Protein AF-A0AAD4J157-F1 (afdb_monomer_lite)

Foldseek 3Di:
DDDDDDDDDDDDDDDDDPPDDDDDDDDDDDDDDDDDDPPPDDDDDDDDDDDPPPPVVVVVVVVVVVVVVVVVVVVVVVVVVVVVVVVVVVVVVVVVVVVVVVVVVVVVVVVVVVVVVVVVVVVVVVVVVVVVVVVVCVVPDDDPDPPVSVVVVVVVVVVD

Radius of gyration: 48.84 Å; chains: 1; bounding box: 103×48×131 Å

Sequence (160 aa):
MVVLVAQAPITGRKPLQPRNSSSSPLDTNPKPKPKPNLDENNKENVHNYSTPAKKEKEHHFQISELLDASLAEELSAIRQKLERLRIDKDKTDEMLRGRSLLLDSQMKELVDRGVLQKQLEIEVDRLFRLKEIKLSCCKSMSPIRSLRQKEQASKIQTES

Structure (mmCIF, N/CA/C/O backbone):
data_AF-A0AAD4J157-F1
#
_entry.id   AF-A0AAD4J157-F1
#
loop_
_atom_site.group_PDB
_atom_site.id
_atom_site.type_symbol
_atom_site.label_atom_id
_atom_site.label_alt_id
_atom_site.label_comp_id
_atom_site.label_asym_id
_atom_site.label_entity_id
_atom_site.label_seq_id
_atom_site.pdbx_PDB_ins_code
_atom_site.Cartn_x
_atom_site.Cartn_y
_atom_site.Cartn_z
_atom_site.occupancy
_atom_site.B_iso_or_equiv
_atom_site.auth_seq_id
_atom_site.auth_comp_id
_atom_site.auth_asym_id
_atom_site.auth_atom_id
_atom_site.pdbx_PDB_model_num
ATOM 1 N N . MET A 1 1 ? 11.317 33.778 38.677 1.00 39.81 1 MET A N 1
ATOM 2 C CA . MET A 1 1 ? 11.584 33.376 37.279 1.00 39.81 1 MET A CA 1
ATOM 3 C C . MET A 1 1 ? 12.263 32.021 37.316 1.00 39.81 1 MET A C 1
ATOM 5 O O . MET A 1 1 ? 13.378 31.941 37.807 1.00 39.81 1 MET A O 1
ATOM 9 N N . VAL A 1 2 ? 11.575 30.961 36.898 1.00 37.97 2 VAL A N 1
ATOM 10 C CA . VAL A 1 2 ? 12.155 29.614 36.794 1.00 37.97 2 VAL A CA 1
ATOM 11 C C . VAL A 1 2 ? 12.279 29.320 35.306 1.00 37.97 2 VAL A C 1
ATOM 13 O O . VAL A 1 2 ? 11.271 29.245 34.609 1.00 37.97 2 VAL A O 1
ATOM 16 N N . VAL A 1 3 ? 13.510 29.247 34.806 1.00 43.94 3 VAL A N 1
ATOM 17 C CA . VAL A 1 3 ? 13.798 28.892 33.413 1.00 43.94 3 VAL A CA 1
ATOM 18 C C . VAL A 1 3 ? 13.872 27.370 33.340 1.00 43.94 3 VAL A C 1
ATOM 20 O O . VAL A 1 3 ? 14.803 26.764 33.864 1.00 43.94 3 VAL A O 1
ATOM 23 N N . LEU A 1 4 ? 12.871 26.751 32.714 1.00 47.44 4 LEU A N 1
ATOM 24 C CA . LEU A 1 4 ? 12.903 25.343 32.326 1.00 47.44 4 LEU A CA 1
ATOM 25 C C . LEU A 1 4 ? 13.816 25.204 31.104 1.00 47.44 4 LEU A C 1
ATOM 27 O O . LEU A 1 4 ? 13.455 25.585 29.993 1.00 47.44 4 LEU A O 1
ATOM 31 N N . VAL A 1 5 ? 15.021 24.681 31.326 1.00 45.94 5 VAL A N 1
ATOM 32 C CA . VAL A 1 5 ? 15.929 24.267 30.254 1.00 45.94 5 VAL A CA 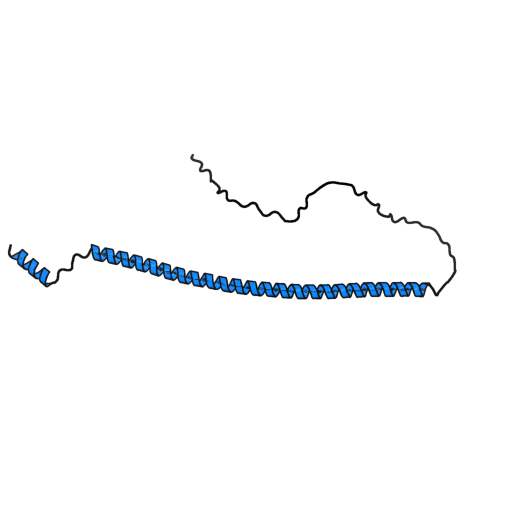1
ATOM 33 C C . VAL A 1 5 ? 15.358 22.995 29.631 1.00 45.94 5 VAL A C 1
ATOM 35 O O . VAL A 1 5 ? 15.267 21.957 30.284 1.00 45.94 5 VAL A O 1
ATOM 38 N N . ALA A 1 6 ? 14.947 23.088 28.368 1.00 47.38 6 ALA A N 1
ATOM 39 C CA . ALA A 1 6 ? 14.504 21.948 27.580 1.00 47.38 6 ALA A CA 1
ATOM 40 C C . ALA A 1 6 ? 15.678 20.979 27.367 1.00 47.38 6 ALA A C 1
ATOM 42 O O . ALA A 1 6 ? 16.676 21.309 26.727 1.00 47.38 6 ALA A O 1
ATOM 43 N N . GLN A 1 7 ? 15.557 19.778 27.922 1.00 49.38 7 GLN A N 1
ATOM 44 C CA . GLN A 1 7 ? 16.518 18.697 27.751 1.00 49.38 7 GLN A CA 1
ATOM 45 C C . GLN A 1 7 ? 16.191 17.965 26.440 1.00 49.38 7 GLN A C 1
ATOM 47 O O . GLN A 1 7 ? 15.154 17.314 26.327 1.00 49.38 7 GLN A O 1
ATOM 52 N N . ALA A 1 8 ? 17.045 18.106 25.425 1.00 54.38 8 ALA A N 1
ATOM 53 C CA . ALA A 1 8 ? 16.909 17.377 24.166 1.00 54.38 8 ALA A CA 1
ATOM 54 C C . ALA A 1 8 ? 17.360 15.911 24.349 1.00 54.38 8 ALA A C 1
ATOM 56 O O . ALA A 1 8 ? 18.457 15.682 24.867 1.00 54.38 8 ALA A O 1
ATOM 57 N N . PRO A 1 9 ? 16.574 14.905 23.923 1.00 49.78 9 PRO A N 1
ATOM 58 C CA . PRO A 1 9 ? 17.007 13.516 23.975 1.00 49.78 9 PRO A CA 1
ATOM 59 C C . PRO A 1 9 ? 18.077 13.238 22.910 1.00 49.78 9 PRO A C 1
ATOM 61 O O . PRO A 1 9 ? 17.834 13.295 21.705 1.00 49.78 9 PRO A O 1
ATOM 64 N N . ILE A 1 10 ? 19.278 12.905 23.383 1.00 62.69 10 ILE A N 1
ATOM 65 C CA . ILE A 1 10 ? 20.401 12.410 22.586 1.00 62.69 10 ILE A CA 1
ATOM 66 C C . ILE A 1 10 ? 20.142 10.934 22.262 1.00 62.69 10 ILE A C 1
ATOM 68 O O . ILE A 1 10 ? 20.426 10.051 23.064 1.00 62.69 10 ILE A O 1
ATOM 72 N N . THR A 1 11 ? 19.632 10.655 21.066 1.00 62.78 11 THR A N 1
ATOM 73 C CA . THR A 1 11 ? 19.802 9.365 20.376 1.00 62.78 11 THR A CA 1
ATOM 74 C C . THR A 1 11 ? 20.039 9.733 18.906 1.00 62.78 11 THR A C 1
ATOM 76 O O . THR A 1 11 ? 19.285 10.499 18.327 1.00 62.78 11 THR A O 1
ATOM 79 N N . GLY A 1 12 ? 21.124 9.393 18.224 1.00 59.91 12 GLY A N 1
ATOM 80 C CA . GLY A 1 12 ? 22.030 8.264 18.374 1.00 59.91 12 GLY A CA 1
ATOM 81 C C . GLY A 1 12 ? 22.367 7.646 17.009 1.00 59.91 12 GLY A C 1
ATOM 82 O O . GLY A 1 12 ? 22.711 6.472 16.950 1.00 59.91 12 GLY A O 1
ATOM 83 N N . ARG A 1 13 ? 22.250 8.391 15.896 1.00 69.69 13 ARG A N 1
ATOM 84 C CA . ARG A 1 13 ? 22.752 7.961 14.582 1.00 69.69 13 ARG A CA 1
ATOM 85 C C . ARG A 1 13 ? 23.484 9.105 13.894 1.00 69.69 13 ARG A C 1
ATOM 87 O O . ARG A 1 13 ? 22.911 10.164 13.658 1.00 69.69 13 ARG A O 1
ATOM 94 N N . LYS A 1 14 ? 24.760 8.875 13.574 1.00 74.88 14 LYS A N 1
ATOM 95 C CA . LYS A 1 14 ? 25.526 9.749 12.680 1.00 74.88 14 LYS A CA 1
ATOM 96 C C . LYS A 1 14 ? 24.917 9.654 11.271 1.00 74.88 14 LYS A C 1
ATOM 98 O O . LYS A 1 14 ? 24.604 8.539 10.848 1.00 74.88 14 LYS A O 1
ATOM 103 N N . PRO A 1 15 ? 24.747 10.772 10.546 1.00 72.88 15 PRO A N 1
ATOM 104 C CA . PRO A 1 15 ? 24.270 10.739 9.169 1.00 72.88 15 PRO A CA 1
ATOM 105 C C . PRO A 1 15 ? 25.242 9.950 8.282 1.00 72.88 15 PRO A C 1
ATOM 107 O O . PRO A 1 15 ? 26.464 10.087 8.401 1.00 72.88 15 PRO A O 1
ATOM 110 N N . LEU A 1 16 ? 24.680 9.108 7.409 1.00 71.62 16 LEU A N 1
ATOM 111 C CA . LEU A 1 16 ? 25.421 8.312 6.431 1.00 71.62 16 LEU A CA 1
ATOM 112 C C . LEU A 1 16 ? 26.221 9.241 5.516 1.00 71.62 16 LEU A C 1
ATOM 114 O O . LEU A 1 16 ? 25.659 10.105 4.848 1.00 71.62 16 LEU A O 1
ATOM 118 N N . GLN A 1 17 ? 27.539 9.059 5.506 1.00 77.69 17 GLN A N 1
ATOM 119 C CA . GLN A 1 17 ? 28.426 9.794 4.612 1.00 77.69 17 GLN A CA 1
ATOM 120 C C . GLN A 1 17 ? 28.319 9.221 3.188 1.00 77.69 17 GLN A C 1
ATOM 122 O O . GLN A 1 17 ? 28.203 7.999 3.036 1.00 77.69 17 GLN A O 1
ATOM 127 N N . PRO A 1 18 ? 28.373 10.064 2.142 1.00 70.12 18 PRO A N 1
ATOM 128 C CA . PRO A 1 18 ? 28.398 9.598 0.763 1.00 70.12 18 PRO A CA 1
ATOM 129 C C . PRO A 1 18 ? 29.645 8.739 0.526 1.00 70.12 18 PRO A C 1
ATOM 131 O O . PRO A 1 18 ? 30.780 9.150 0.756 1.00 70.12 18 PRO A O 1
ATOM 134 N N . ARG A 1 19 ? 29.411 7.504 0.083 1.00 54.06 19 ARG A N 1
ATOM 135 C CA . ARG A 1 19 ? 30.418 6.463 -0.131 1.00 54.06 19 ARG A CA 1
ATOM 136 C C . ARG A 1 19 ? 31.158 6.710 -1.443 1.00 54.06 19 ARG A C 1
ATOM 138 O O . ARG A 1 19 ? 30.937 5.952 -2.366 1.00 54.06 19 ARG A O 1
ATOM 145 N N . ASN A 1 20 ? 31.960 7.772 -1.522 1.00 60.66 20 ASN A N 1
ATOM 146 C CA . ASN A 1 20 ? 32.972 8.017 -2.560 1.00 60.66 20 ASN A CA 1
ATOM 147 C C . ASN A 1 20 ? 33.983 9.057 -2.047 1.00 60.66 20 ASN A C 1
ATOM 149 O O . ASN A 1 20 ? 34.050 10.186 -2.523 1.00 60.66 20 ASN A O 1
ATOM 153 N N . SER A 1 21 ? 34.764 8.680 -1.043 1.00 52.25 21 SER A N 1
ATOM 154 C CA . SER A 1 21 ? 35.958 9.418 -0.637 1.00 52.25 21 SER A CA 1
ATOM 155 C C . SER A 1 21 ? 37.094 8.421 -0.464 1.00 52.25 21 SER A C 1
ATOM 157 O O . SER A 1 21 ? 37.349 7.897 0.615 1.00 52.25 21 SER A O 1
ATOM 159 N N . SER A 1 22 ? 37.765 8.119 -1.572 1.00 48.22 22 SER A N 1
ATOM 160 C CA . SER A 1 22 ? 39.101 7.540 -1.532 1.00 48.22 22 SER A CA 1
ATOM 161 C C . SER A 1 22 ? 40.083 8.626 -1.080 1.00 48.22 22 SER A C 1
ATOM 163 O O . SER A 1 22 ? 40.375 9.549 -1.838 1.00 48.22 22 SER A O 1
ATOM 165 N N . SER A 1 23 ? 40.588 8.529 0.148 1.00 46.19 23 SER A N 1
ATOM 166 C CA . SER A 1 23 ? 41.857 9.134 0.569 1.00 46.19 23 SER A CA 1
ATOM 167 C C . SER A 1 23 ? 42.861 7.985 0.707 1.00 46.19 23 SER A C 1
ATOM 169 O O . SER A 1 23 ? 42.592 6.998 1.384 1.00 46.19 23 SER A O 1
ATOM 171 N N . SER A 1 24 ? 43.986 7.949 -0.004 1.00 43.75 24 SER A N 1
ATOM 172 C CA . SER A 1 24 ? 45.213 8.760 0.149 1.00 43.75 24 SER A CA 1
ATOM 173 C C . SER A 1 24 ? 46.348 8.020 -0.620 1.00 43.75 24 SER A C 1
ATOM 175 O O . SER A 1 24 ? 46.059 6.922 -1.105 1.00 43.75 24 SER A O 1
ATOM 177 N N . PRO A 1 25 ? 47.631 8.456 -0.684 1.00 45.16 25 PRO A N 1
ATOM 178 C CA . PRO A 1 25 ? 48.283 9.746 -0.401 1.00 45.16 25 PRO A CA 1
ATOM 179 C C . PRO A 1 25 ? 49.129 10.273 -1.604 1.00 45.16 25 PRO A C 1
ATOM 181 O O . PRO A 1 25 ? 49.075 9.721 -2.697 1.00 45.16 25 PRO A O 1
ATOM 184 N N . LEU A 1 26 ? 49.866 11.374 -1.371 1.00 40.59 26 LEU A N 1
ATOM 185 C CA . LEU A 1 26 ? 50.955 11.993 -2.158 1.00 40.59 26 LEU A CA 1
ATOM 186 C C . LEU A 1 26 ? 51.574 11.128 -3.281 1.00 40.59 26 LEU A C 1
ATOM 188 O O . LEU A 1 26 ? 52.021 10.021 -3.010 1.00 40.59 26 LEU A O 1
ATOM 192 N N . ASP A 1 27 ? 51.733 11.652 -4.504 1.00 36.28 27 ASP A N 1
ATOM 193 C CA . ASP A 1 27 ? 52.902 12.455 -4.909 1.00 36.28 27 ASP A CA 1
ATOM 194 C C . ASP A 1 27 ? 52.899 12.786 -6.423 1.00 36.28 27 ASP A C 1
ATOM 196 O O . ASP A 1 27 ? 52.363 12.051 -7.249 1.00 36.28 27 ASP A O 1
ATOM 200 N N . THR A 1 28 ? 53.590 13.871 -6.782 1.00 37.91 28 THR A N 1
ATOM 201 C CA . THR A 1 28 ? 54.066 14.248 -8.136 1.00 37.91 28 THR A CA 1
ATOM 202 C C . THR A 1 28 ? 53.070 14.764 -9.208 1.00 37.91 28 THR A C 1
ATOM 204 O O . THR A 1 28 ? 52.503 14.041 -10.015 1.00 37.91 28 THR A O 1
ATOM 207 N N . ASN A 1 29 ? 52.951 16.098 -9.260 1.00 47.81 29 ASN A N 1
ATOM 208 C CA . ASN A 1 29 ? 53.124 16.968 -10.442 1.00 47.81 29 ASN A CA 1
ATOM 209 C C . ASN A 1 29 ? 52.572 16.519 -11.825 1.00 47.81 29 ASN A C 1
ATOM 211 O O . ASN A 1 29 ? 53.133 15.618 -12.448 1.00 47.81 29 ASN A O 1
ATOM 215 N N . PRO A 1 30 ? 51.658 17.306 -12.434 1.00 41.66 30 PRO A N 1
ATOM 216 C CA . PRO A 1 30 ? 51.593 17.398 -13.887 1.00 41.66 30 PRO A CA 1
ATOM 217 C C . PRO A 1 30 ? 51.676 18.853 -14.381 1.00 41.66 30 PRO A C 1
ATOM 219 O O . PRO A 1 30 ? 50.704 19.603 -14.423 1.00 41.66 30 PRO A O 1
ATOM 222 N N . LYS A 1 31 ? 52.889 19.212 -14.803 1.00 46.97 31 LYS A N 1
ATOM 223 C CA . LYS A 1 31 ? 53.253 20.080 -15.938 1.00 46.97 31 LYS A CA 1
ATOM 224 C C . LYS A 1 31 ? 52.070 20.468 -16.860 1.00 46.97 31 LYS A C 1
ATOM 226 O O . LYS A 1 31 ? 51.462 19.573 -17.450 1.00 46.97 31 LYS A O 1
ATOM 231 N N . PRO A 1 32 ? 51.784 21.764 -17.096 1.00 44.72 32 PRO A N 1
ATOM 232 C CA . PRO A 1 32 ? 50.823 22.148 -18.123 1.00 44.72 32 PRO A CA 1
ATOM 233 C C . PRO A 1 32 ? 51.433 21.895 -19.510 1.00 44.72 32 PRO A C 1
ATOM 235 O O . PRO A 1 32 ? 52.472 22.456 -19.860 1.00 44.72 32 PRO A O 1
ATOM 238 N N . LYS A 1 33 ? 50.803 21.018 -20.303 1.00 45.22 33 LYS A N 1
ATOM 239 C CA . LYS A 1 33 ? 51.101 20.888 -21.737 1.00 45.22 33 LYS A CA 1
ATOM 240 C C . LYS A 1 33 ? 50.623 22.160 -22.462 1.00 45.22 33 LYS A C 1
ATOM 242 O O . LYS A 1 33 ? 49.516 22.621 -22.180 1.00 45.22 33 LYS A O 1
ATOM 247 N N . PRO A 1 34 ? 51.425 22.728 -23.376 1.00 45.16 34 PRO A N 1
ATOM 248 C CA . PRO A 1 34 ? 51.064 23.938 -24.098 1.00 45.16 34 PRO A CA 1
ATOM 249 C C . PRO A 1 34 ? 49.984 23.650 -25.148 1.00 45.16 34 PRO A C 1
ATOM 251 O O . PRO A 1 34 ? 49.982 22.603 -25.795 1.00 45.16 34 PRO A O 1
ATOM 254 N N . LYS A 1 35 ? 49.074 24.613 -25.317 1.00 47.34 35 LYS A N 1
ATOM 255 C CA . LYS A 1 35 ? 48.187 24.722 -26.480 1.00 47.34 35 LYS A CA 1
ATOM 256 C C . LYS A 1 35 ? 49.063 24.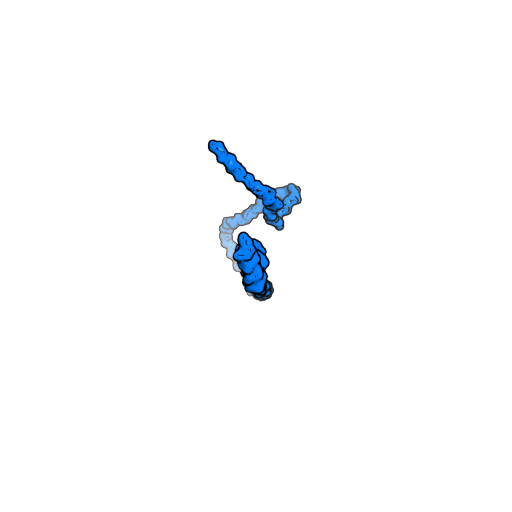891 -27.733 1.00 47.34 35 LYS A C 1
ATOM 258 O O . LYS A 1 35 ? 49.990 25.699 -27.669 1.00 47.34 35 LYS A O 1
ATOM 263 N N . PRO A 1 36 ? 48.804 24.206 -28.859 1.00 40.78 36 PRO A N 1
ATOM 264 C CA . PRO A 1 36 ? 49.388 24.632 -30.117 1.00 40.78 36 PRO A CA 1
ATOM 265 C C . PRO A 1 36 ? 48.693 25.928 -30.543 1.00 40.78 36 PRO A C 1
ATOM 267 O O . PRO A 1 36 ? 47.476 25.961 -30.729 1.00 40.78 36 PRO A O 1
ATOM 270 N N . ASN A 1 37 ? 49.480 27.001 -30.614 1.00 36.03 37 ASN A N 1
ATOM 271 C CA . ASN A 1 37 ? 49.105 28.239 -31.278 1.00 36.03 37 ASN A CA 1
ATOM 272 C C . ASN A 1 37 ? 48.792 27.933 -32.749 1.00 36.03 37 ASN A C 1
ATOM 274 O O . ASN A 1 37 ? 49.523 27.192 -33.407 1.00 36.03 37 ASN A O 1
ATOM 278 N N . LEU A 1 38 ? 47.696 28.507 -33.245 1.00 44.34 38 LEU A N 1
ATOM 279 C CA . LEU A 1 38 ? 47.497 28.742 -34.669 1.00 44.34 38 LEU A CA 1
ATOM 280 C C . LEU A 1 38 ? 48.538 29.781 -35.095 1.00 44.34 38 LEU A C 1
ATOM 282 O O . LEU A 1 38 ? 48.312 30.978 -34.944 1.00 44.34 38 LEU A O 1
ATOM 286 N N . ASP A 1 39 ? 49.685 29.316 -35.579 1.00 38.41 39 ASP A N 1
ATOM 287 C CA . ASP A 1 39 ? 50.620 30.177 -36.290 1.00 38.41 39 ASP A CA 1
ATOM 288 C C . ASP A 1 39 ? 50.124 30.323 -37.732 1.00 38.41 39 ASP A C 1
ATOM 290 O O . ASP A 1 39 ? 50.300 29.448 -38.584 1.00 38.41 39 ASP A O 1
ATOM 294 N N . GLU A 1 40 ? 49.463 31.453 -37.983 1.00 46.38 40 GLU A N 1
ATOM 295 C CA . GLU A 1 40 ? 49.284 32.023 -39.313 1.00 46.38 40 GLU A CA 1
ATOM 296 C C . GLU A 1 40 ? 50.667 32.244 -39.933 1.00 46.38 40 GLU A C 1
ATOM 298 O O . GLU A 1 40 ? 51.378 33.188 -39.592 1.00 46.38 40 GLU A O 1
ATOM 303 N N . ASN A 1 41 ? 51.067 31.368 -40.854 1.00 39.91 41 ASN A N 1
ATOM 304 C CA . ASN A 1 41 ? 52.250 31.596 -41.670 1.00 39.91 41 ASN A CA 1
ATOM 305 C C . ASN A 1 41 ? 51.825 31.774 -43.125 1.00 39.91 41 ASN A C 1
ATOM 307 O O . ASN A 1 41 ? 51.683 30.817 -43.887 1.00 39.91 41 ASN A O 1
ATOM 311 N N . ASN A 1 42 ? 51.621 33.040 -43.487 1.00 50.19 42 ASN A N 1
ATOM 312 C CA . ASN A 1 42 ? 51.594 33.503 -44.864 1.00 50.19 42 ASN A CA 1
ATOM 313 C C . ASN A 1 42 ? 52.936 33.166 -45.521 1.00 50.19 42 ASN A C 1
ATOM 315 O O . ASN A 1 42 ? 53.947 33.811 -45.245 1.00 50.19 42 ASN A O 1
ATOM 319 N N . LYS A 1 43 ? 52.947 32.171 -46.410 1.00 47.97 43 LYS A N 1
ATOM 320 C CA . LYS A 1 43 ? 54.006 32.022 -47.408 1.00 47.97 43 LYS A CA 1
ATOM 321 C C . LYS A 1 43 ? 53.394 31.886 -48.790 1.00 47.97 43 LYS A C 1
ATOM 323 O O . LYS A 1 43 ? 52.736 30.904 -49.120 1.00 47.97 43 LYS A O 1
ATOM 328 N N . GLU A 1 44 ? 53.620 32.955 -49.538 1.00 44.16 44 GLU A N 1
ATOM 329 C CA . GLU A 1 44 ? 53.421 33.129 -50.964 1.00 44.16 44 GLU A CA 1
ATOM 330 C C . GLU A 1 44 ? 53.751 31.874 -51.783 1.00 44.16 44 GLU A C 1
ATOM 332 O O . GLU A 1 44 ? 54.837 31.305 -51.703 1.00 44.16 44 GLU A O 1
ATOM 337 N N . ASN A 1 45 ? 52.776 31.491 -52.605 1.00 49.91 45 ASN A N 1
ATOM 338 C CA . ASN A 1 45 ? 52.926 31.193 -54.026 1.00 49.91 45 ASN A CA 1
ATOM 339 C C . ASN A 1 45 ? 54.247 30.529 -54.474 1.00 49.91 45 ASN A C 1
ATOM 341 O O . ASN A 1 45 ? 55.154 31.196 -54.968 1.00 49.91 45 ASN A O 1
ATOM 345 N N . VAL A 1 46 ? 54.291 29.193 -54.452 1.00 42.59 46 VAL A N 1
ATOM 346 C CA . VAL A 1 46 ? 55.086 28.433 -55.429 1.00 42.59 46 VAL A CA 1
ATOM 347 C C . VAL A 1 46 ? 54.136 27.559 -56.228 1.00 42.59 46 VAL A C 1
ATOM 349 O O . VAL A 1 46 ? 53.761 26.449 -55.854 1.00 42.59 46 VAL A O 1
ATOM 352 N N . HIS A 1 47 ? 53.716 28.129 -57.344 1.00 46.88 47 HIS A N 1
ATOM 353 C CA . HIS A 1 47 ? 52.961 27.474 -58.384 1.00 46.88 47 HIS A CA 1
ATOM 354 C C . HIS A 1 47 ? 53.831 26.434 -59.099 1.00 46.88 47 HIS A C 1
ATOM 356 O O . HIS A 1 47 ? 54.538 26.751 -60.050 1.00 46.88 47 HIS A O 1
ATOM 362 N N . ASN A 1 48 ? 53.764 25.183 -58.647 1.00 36.09 48 ASN A N 1
ATOM 363 C CA . ASN A 1 48 ? 54.297 24.047 -59.389 1.00 36.09 48 ASN A CA 1
ATOM 364 C C . ASN A 1 48 ? 53.131 23.254 -59.980 1.00 36.09 48 ASN A C 1
ATOM 366 O O . ASN A 1 48 ? 52.505 22.434 -59.311 1.00 36.09 48 ASN A O 1
ATOM 370 N N . TYR A 1 49 ? 52.848 23.500 -61.259 1.00 46.62 49 TYR A N 1
ATOM 371 C CA . TYR A 1 49 ? 52.065 22.583 -62.076 1.00 46.62 49 TYR A CA 1
ATOM 372 C C . TYR A 1 49 ? 52.804 21.246 -62.182 1.00 46.62 49 TYR A C 1
ATOM 374 O O . TYR A 1 49 ? 53.792 21.130 -62.903 1.00 46.62 49 TYR A O 1
ATOM 382 N N . SER A 1 50 ? 52.315 20.224 -61.485 1.00 43.03 50 SER A N 1
ATOM 383 C CA . SER A 1 50 ? 52.595 18.833 -61.832 1.00 43.03 50 SER A CA 1
ATOM 384 C C . SER A 1 50 ? 51.451 17.949 -61.347 1.00 43.03 50 SER A C 1
ATOM 386 O O . SER A 1 50 ? 51.298 17.678 -60.161 1.00 43.03 50 SER A O 1
ATOM 388 N N . THR A 1 51 ? 50.599 17.537 -62.281 1.00 45.78 51 THR A N 1
ATOM 389 C CA . THR A 1 51 ? 49.536 16.546 -62.083 1.00 45.78 51 THR A CA 1
ATOM 390 C C . THR A 1 51 ? 50.093 15.172 -61.701 1.00 45.78 51 THR A C 1
ATOM 392 O O . THR A 1 51 ? 50.927 14.637 -62.434 1.00 45.78 51 THR A O 1
ATOM 395 N N . PRO A 1 52 ? 49.471 14.495 -60.716 1.00 44.84 52 PRO A N 1
ATOM 396 C CA . PRO A 1 52 ? 49.201 13.070 -60.836 1.00 44.84 52 PRO A CA 1
ATOM 397 C C . PRO A 1 52 ? 47.716 12.808 -60.538 1.00 44.84 52 PRO A C 1
ATOM 399 O O . PRO A 1 52 ? 47.342 12.410 -59.439 1.00 44.84 52 PRO A O 1
ATOM 402 N N . ALA A 1 53 ? 46.852 12.977 -61.542 1.00 51.19 53 ALA A N 1
ATOM 403 C CA . ALA A 1 53 ? 45.387 12.869 -61.439 1.00 51.19 53 ALA A CA 1
ATOM 404 C C . ALA A 1 53 ? 44.827 11.464 -61.077 1.00 51.19 53 ALA A C 1
ATOM 406 O O . ALA A 1 53 ? 43.639 11.198 -61.270 1.00 51.19 53 ALA A O 1
ATOM 407 N N . LYS A 1 54 ? 45.659 10.541 -60.576 1.00 52.47 54 LYS A N 1
ATOM 408 C CA . LYS A 1 54 ? 45.264 9.174 -60.190 1.00 52.47 54 LYS A CA 1
ATOM 409 C C . LYS A 1 54 ? 45.393 8.874 -58.691 1.00 52.47 54 LYS A C 1
ATOM 411 O O . LYS A 1 54 ? 44.586 8.104 -58.193 1.00 52.47 54 LYS A O 1
ATOM 416 N N . LYS A 1 55 ? 46.315 9.509 -57.952 1.00 52.78 55 LYS A N 1
ATOM 417 C CA . LYS A 1 55 ? 46.517 9.222 -56.512 1.00 52.78 55 LYS A CA 1
ATOM 418 C C . LYS A 1 55 ? 45.560 9.977 -55.585 1.00 52.78 55 LYS A C 1
ATOM 420 O O . LYS A 1 55 ? 45.223 9.480 -54.518 1.00 52.78 55 LYS A O 1
ATOM 425 N N . GLU A 1 56 ? 45.078 11.146 -56.002 1.00 54.66 56 GLU A N 1
ATOM 426 C CA . GLU A 1 56 ? 44.107 11.919 -55.215 1.00 54.66 56 GLU A CA 1
ATOM 427 C C . GLU A 1 56 ? 42.739 11.234 -55.159 1.00 54.66 56 GLU A C 1
ATOM 429 O O . GLU A 1 56 ? 42.099 11.249 -54.116 1.00 54.66 56 GLU A O 1
ATOM 434 N N . LYS A 1 57 ? 42.313 10.563 -56.240 1.00 56.50 57 LYS A N 1
ATOM 435 C CA . LYS A 1 57 ? 41.021 9.857 -56.281 1.00 56.50 57 LYS A CA 1
ATOM 436 C C . LYS A 1 57 ? 40.981 8.651 -55.342 1.00 56.50 57 LYS A C 1
ATOM 438 O O . LYS A 1 57 ? 39.973 8.451 -54.678 1.00 56.50 57 LYS A O 1
ATOM 443 N N . GLU A 1 58 ? 42.068 7.886 -55.257 1.00 59.00 58 GLU A N 1
ATOM 444 C CA . GLU A 1 58 ? 42.169 6.741 -54.340 1.00 59.00 58 GLU A CA 1
ATOM 445 C C . GLU A 1 58 ? 42.172 7.191 -52.873 1.00 59.00 58 GLU A C 1
ATOM 447 O O . GLU A 1 58 ? 41.464 6.614 -52.053 1.00 59.00 58 GLU A O 1
ATOM 452 N N . HIS A 1 59 ? 42.897 8.266 -52.549 1.00 59.97 59 HIS A N 1
ATOM 453 C CA . HIS A 1 59 ? 42.940 8.814 -51.192 1.00 59.97 59 HIS A CA 1
ATOM 454 C C . HIS A 1 59 ? 41.601 9.443 -50.773 1.00 59.97 59 HIS A C 1
ATOM 456 O O . HIS A 1 59 ? 41.146 9.255 -49.648 1.00 59.97 59 HIS A O 1
ATOM 462 N N . HIS A 1 60 ? 40.925 10.148 -51.686 1.00 64.25 60 HIS A N 1
ATOM 463 C CA . HIS A 1 60 ? 39.615 10.746 -51.417 1.00 64.25 60 HIS A CA 1
ATOM 464 C C . HIS A 1 60 ? 38.515 9.686 -51.244 1.00 64.25 60 HIS A C 1
ATOM 466 O O . HIS A 1 60 ? 37.611 9.869 -50.431 1.00 64.25 60 HIS A O 1
ATOM 472 N N . PHE A 1 61 ? 38.609 8.573 -51.979 1.00 66.69 61 PHE A N 1
ATOM 473 C CA . PHE A 1 61 ? 37.706 7.431 -51.844 1.00 66.69 61 PHE A CA 1
ATOM 474 C C . PHE A 1 61 ? 37.918 6.695 -50.513 1.00 66.69 61 PHE A C 1
ATOM 476 O O . PHE A 1 61 ? 36.957 6.466 -49.787 1.00 66.69 61 PHE A O 1
ATOM 483 N N . GLN A 1 62 ? 39.174 6.441 -50.127 1.00 70.19 62 GLN A N 1
ATOM 484 C CA . GLN A 1 62 ? 39.510 5.828 -48.834 1.00 70.19 62 GLN A CA 1
ATOM 485 C C . GLN A 1 62 ? 39.068 6.686 -47.640 1.00 70.19 62 GLN A C 1
ATOM 487 O O . GLN A 1 62 ? 38.553 6.156 -46.660 1.00 70.19 62 GLN A O 1
ATOM 492 N N . ILE A 1 63 ? 39.216 8.015 -47.713 1.00 73.56 63 ILE A N 1
ATOM 493 C CA . ILE A 1 63 ? 38.711 8.919 -46.667 1.00 73.56 63 ILE A CA 1
ATOM 494 C C . ILE A 1 63 ? 37.179 8.857 -46.582 1.00 73.56 63 ILE A C 1
ATOM 496 O O . ILE A 1 63 ? 36.641 8.826 -45.478 1.00 73.56 63 ILE A O 1
ATOM 500 N N . SER A 1 64 ? 36.477 8.810 -47.719 1.00 73.38 64 SER A N 1
ATOM 501 C CA . SER A 1 64 ? 35.011 8.709 -47.739 1.00 73.38 64 SER A CA 1
ATOM 502 C C . SER A 1 64 ? 34.519 7.405 -47.108 1.00 73.38 64 SER A C 1
ATOM 504 O O . SER A 1 64 ? 33.640 7.447 -46.255 1.00 73.38 64 SER A O 1
ATOM 506 N N . GLU A 1 65 ? 35.127 6.265 -47.449 1.00 74.19 65 GLU A N 1
ATOM 507 C CA . GLU A 1 65 ? 34.771 4.966 -46.859 1.00 74.19 65 GLU A CA 1
ATOM 508 C C . GLU A 1 65 ? 35.034 4.917 -45.347 1.00 74.19 65 GLU A C 1
ATOM 510 O O . GLU A 1 65 ? 34.249 4.336 -44.599 1.00 74.19 65 GLU A O 1
ATOM 515 N N . LEU A 1 66 ? 36.108 5.556 -44.870 1.00 74.81 66 LEU A N 1
ATOM 516 C CA . LEU A 1 66 ? 36.403 5.658 -43.437 1.00 74.81 66 LEU A CA 1
ATOM 517 C C . LEU A 1 66 ? 35.382 6.530 -42.691 1.00 74.81 66 LEU A C 1
ATOM 519 O O . LEU A 1 66 ? 34.987 6.184 -41.577 1.00 74.81 66 LEU A O 1
ATOM 523 N N . LEU A 1 67 ? 34.940 7.641 -43.289 1.00 79.25 67 LEU A N 1
ATOM 524 C CA . LEU A 1 67 ? 33.881 8.482 -42.721 1.00 79.25 67 LEU A CA 1
ATOM 525 C C . LEU A 1 67 ? 32.538 7.744 -42.691 1.00 79.25 67 LEU A C 1
ATOM 527 O O . LEU A 1 67 ? 31.844 7.791 -41.675 1.00 79.25 67 LEU A O 1
ATOM 531 N N . ASP A 1 68 ? 32.203 7.023 -43.759 1.00 82.44 68 ASP A N 1
ATOM 532 C CA . ASP A 1 68 ? 30.980 6.223 -43.837 1.00 82.44 68 ASP A CA 1
ATOM 533 C C . ASP A 1 68 ? 30.999 5.065 -42.826 1.00 82.44 68 ASP A C 1
ATOM 535 O O . ASP A 1 68 ? 29.983 4.784 -42.185 1.00 82.44 68 ASP A O 1
ATOM 539 N N . ALA A 1 69 ? 32.159 4.439 -42.603 1.00 80.75 69 ALA A N 1
ATOM 540 C CA . ALA A 1 69 ? 32.343 3.433 -41.559 1.00 80.75 69 ALA A CA 1
ATOM 541 C C . ALA A 1 69 ? 32.202 4.027 -40.145 1.00 80.75 69 ALA A C 1
ATOM 543 O O . ALA A 1 69 ? 31.538 3.426 -39.297 1.00 80.75 69 ALA A O 1
ATOM 544 N N . SER A 1 70 ? 32.765 5.218 -39.894 1.00 88.88 70 SER A N 1
ATOM 545 C CA . SER A 1 70 ? 32.603 5.938 -38.618 1.00 88.88 70 SER A CA 1
ATOM 546 C C . SER A 1 70 ? 31.135 6.266 -38.350 1.00 88.88 70 SER A C 1
ATOM 548 O O . SER A 1 70 ? 30.625 6.007 -37.262 1.00 88.88 70 SER A O 1
ATOM 550 N N . LEU A 1 71 ? 30.425 6.775 -39.358 1.00 92.38 71 LEU A N 1
ATOM 551 C CA . LEU A 1 71 ? 29.010 7.113 -39.248 1.00 92.38 71 LEU A CA 1
ATOM 552 C C . LEU A 1 71 ? 28.138 5.869 -39.033 1.00 92.38 71 LEU A C 1
ATOM 554 O O . LEU A 1 71 ? 27.221 5.887 -38.210 1.00 92.38 71 LEU A O 1
ATOM 558 N N . ALA A 1 72 ? 28.415 4.777 -39.747 1.00 92.88 72 ALA A N 1
ATOM 559 C CA . ALA A 1 72 ? 27.706 3.516 -39.564 1.00 92.88 72 ALA A CA 1
ATOM 560 C C . ALA A 1 72 ? 27.873 2.974 -38.136 1.00 92.88 72 ALA A C 1
ATOM 562 O O . ALA A 1 72 ? 26.892 2.514 -37.544 1.00 92.88 72 ALA A O 1
ATOM 563 N N . GLU A 1 73 ? 29.074 3.080 -37.562 1.00 93.56 73 GLU A N 1
ATOM 564 C CA . GLU A 1 73 ? 29.340 2.692 -36.176 1.00 93.56 73 GLU A CA 1
ATOM 565 C C . GLU A 1 73 ? 28.647 3.621 -35.170 1.00 93.56 73 GLU A C 1
ATOM 567 O O . GLU A 1 73 ? 28.038 3.148 -34.212 1.00 93.56 73 GLU A O 1
ATOM 572 N N . GLU A 1 74 ? 28.625 4.934 -35.401 1.00 94.44 74 GLU A N 1
ATOM 573 C CA . GLU A 1 74 ? 27.869 5.867 -34.556 1.00 94.44 74 GLU A CA 1
ATOM 574 C C . GLU A 1 74 ? 26.363 5.557 -34.570 1.00 94.44 74 GLU A C 1
ATOM 576 O O . GLU A 1 74 ? 25.715 5.510 -33.518 1.00 94.44 74 GLU A O 1
ATOM 581 N N . LEU A 1 75 ? 25.794 5.269 -35.745 1.00 96.31 75 LEU A N 1
ATOM 582 C CA . LEU A 1 75 ? 24.396 4.855 -35.876 1.00 96.31 75 LEU A CA 1
ATOM 583 C C . LEU A 1 75 ? 24.132 3.505 -35.193 1.00 96.31 75 LEU A C 1
ATOM 585 O O . LEU A 1 75 ? 23.072 3.323 -34.580 1.00 96.31 75 LEU A O 1
ATOM 589 N N . SER A 1 76 ? 25.079 2.564 -35.264 1.00 96.12 76 SER A N 1
ATOM 590 C CA . SER A 1 76 ? 25.000 1.272 -34.572 1.00 96.12 76 SER A CA 1
ATOM 591 C C . SER A 1 76 ? 24.994 1.475 -33.049 1.00 96.12 76 SER A C 1
ATOM 593 O O . SER A 1 76 ? 24.115 0.951 -32.353 1.00 96.12 76 SER A O 1
ATOM 595 N N . ALA A 1 77 ? 25.882 2.332 -32.537 1.00 97.31 77 ALA A N 1
ATOM 596 C CA . ALA A 1 77 ? 25.984 2.681 -31.128 1.00 97.31 77 ALA A CA 1
ATOM 597 C C . ALA A 1 77 ? 24.708 3.366 -30.615 1.00 97.31 77 ALA A C 1
ATOM 599 O O . ALA A 1 77 ? 24.222 3.038 -29.527 1.00 97.31 77 ALA A O 1
ATOM 600 N N . ILE A 1 78 ? 24.109 4.264 -31.408 1.00 97.44 78 ILE A N 1
ATOM 601 C CA . ILE A 1 78 ? 22.825 4.902 -31.079 1.00 97.44 78 ILE A CA 1
ATOM 602 C C . ILE A 1 78 ? 21.713 3.853 -30.968 1.00 97.44 78 ILE A C 1
ATOM 604 O O . ILE A 1 78 ? 20.979 3.848 -29.978 1.00 97.44 78 ILE A O 1
ATOM 608 N N . ARG A 1 79 ? 21.601 2.933 -31.934 1.00 97.81 79 ARG A N 1
ATOM 609 C CA . ARG A 1 79 ? 20.593 1.857 -31.897 1.00 97.81 79 ARG A CA 1
ATOM 610 C C . ARG A 1 79 ? 20.759 0.971 -30.666 1.00 97.81 79 ARG A C 1
ATOM 612 O O . ARG A 1 79 ? 19.781 0.706 -29.971 1.00 97.81 79 ARG A O 1
ATOM 619 N N . GLN A 1 80 ? 21.990 0.569 -30.347 1.00 98.06 80 GLN A N 1
ATOM 620 C CA . GLN A 1 80 ? 22.265 -0.213 -29.141 1.00 98.06 80 GLN A CA 1
ATOM 621 C C . GLN A 1 80 ? 21.897 0.549 -27.866 1.00 98.06 80 GLN A C 1
ATOM 623 O O . GLN A 1 80 ? 21.326 -0.033 -26.944 1.00 98.06 80 GLN A O 1
ATOM 628 N N . LYS A 1 81 ? 22.206 1.848 -27.797 1.00 98.19 81 LYS A N 1
ATOM 629 C CA . LYS A 1 81 ? 21.843 2.688 -26.652 1.00 98.19 81 LYS A CA 1
ATOM 630 C C . LYS A 1 81 ? 20.327 2.754 -26.469 1.00 98.19 81 LYS A C 1
ATOM 632 O O . LYS A 1 81 ? 19.860 2.625 -25.341 1.00 98.19 81 LYS A O 1
ATOM 637 N N . LEU A 1 82 ? 19.569 2.922 -27.552 1.00 98.31 82 LEU A N 1
ATOM 638 C CA . LEU A 1 82 ? 18.106 2.938 -27.500 1.00 98.31 82 LEU A CA 1
ATOM 639 C C . LEU A 1 82 ? 17.537 1.602 -27.017 1.00 98.31 82 LEU A C 1
ATOM 641 O O . LEU A 1 82 ? 16.650 1.600 -26.167 1.00 98.31 82 LEU A O 1
ATOM 645 N N . GLU A 1 83 ? 18.079 0.480 -27.489 1.00 98.19 83 GLU A N 1
ATOM 646 C CA . GLU A 1 83 ? 17.610 -0.838 -27.055 1.00 98.19 83 GLU A CA 1
ATOM 647 C C . GLU A 1 83 ? 17.915 -1.099 -25.573 1.00 98.19 83 GLU A C 1
ATOM 649 O O . GLU A 1 83 ? 17.053 -1.581 -24.840 1.00 98.19 83 GLU A O 1
ATOM 654 N N . ARG A 1 84 ? 19.096 -0.694 -25.085 1.00 98.38 84 ARG A N 1
ATOM 655 C CA . ARG A 1 84 ? 19.413 -0.753 -23.646 1.00 98.38 84 ARG A CA 1
ATOM 656 C C . ARG A 1 84 ? 18.437 0.088 -22.823 1.00 98.38 84 ARG A C 1
ATOM 658 O O . ARG A 1 84 ? 17.901 -0.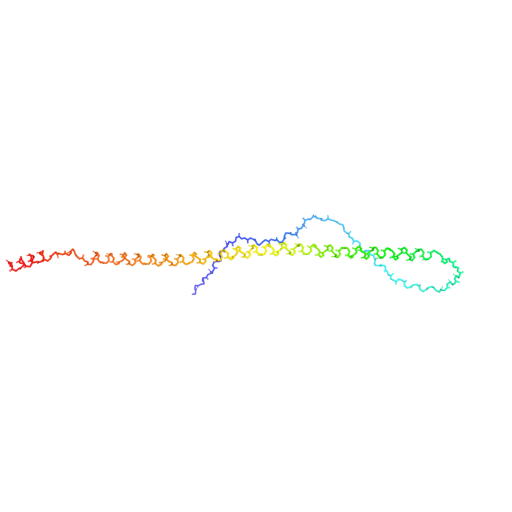403 -21.836 1.00 98.38 84 ARG A O 1
ATOM 665 N N . LEU A 1 85 ? 18.159 1.319 -23.258 1.00 98.44 85 LEU A N 1
ATOM 666 C CA . LEU A 1 85 ? 17.209 2.204 -22.577 1.00 98.44 85 LEU A CA 1
ATOM 667 C C . LEU A 1 85 ? 15.792 1.621 -22.548 1.00 98.44 85 LEU A C 1
ATOM 669 O O . LEU A 1 85 ? 15.108 1.745 -21.534 1.00 98.44 85 LEU A O 1
ATOM 673 N N . ARG A 1 86 ? 15.356 0.967 -23.630 1.00 98.56 86 ARG A N 1
ATOM 674 C CA . ARG A 1 86 ? 14.061 0.278 -23.686 1.00 98.56 86 ARG A CA 1
ATOM 675 C C . ARG A 1 86 ? 13.984 -0.834 -22.640 1.00 98.56 86 ARG A C 1
ATOM 677 O O . ARG A 1 86 ? 13.047 -0.859 -21.852 1.00 98.56 86 ARG A O 1
ATOM 684 N N . ILE A 1 87 ? 15.000 -1.694 -22.584 1.00 98.56 87 ILE A N 1
ATOM 685 C CA . ILE A 1 87 ? 15.075 -2.797 -21.615 1.00 98.56 87 ILE A CA 1
ATOM 686 C C . ILE A 1 87 ? 15.097 -2.273 -20.172 1.00 98.56 87 ILE A C 1
ATOM 688 O O . ILE A 1 87 ? 14.408 -2.812 -19.306 1.00 98.56 87 ILE A O 1
ATOM 692 N N . ASP A 1 88 ? 15.885 -1.235 -19.893 1.00 98.56 88 ASP A N 1
ATOM 693 C CA . ASP A 1 88 ? 16.002 -0.675 -18.544 1.00 98.56 88 ASP A CA 1
ATOM 694 C C . ASP A 1 88 ? 14.709 0.011 -18.090 1.00 98.56 88 ASP A C 1
ATOM 696 O O . ASP A 1 88 ? 14.319 -0.111 -16.922 1.00 98.56 88 ASP A O 1
ATOM 700 N N . LYS A 1 89 ? 14.001 0.669 -19.017 1.00 98.50 89 LYS A N 1
ATOM 701 C CA . LYS A 1 89 ? 12.650 1.176 -18.778 1.00 98.50 89 LYS A CA 1
ATOM 702 C C . LYS A 1 89 ? 11.699 0.035 -18.427 1.00 98.50 89 LYS A C 1
ATOM 704 O O . LYS A 1 89 ? 11.082 0.092 -17.370 1.00 98.50 89 LYS A O 1
ATOM 709 N N . ASP A 1 90 ? 11.626 -1.009 -19.252 1.00 98.50 90 ASP A N 1
ATOM 710 C CA . ASP A 1 90 ? 10.696 -2.126 -19.040 1.00 98.50 90 ASP A CA 1
ATOM 711 C C . ASP A 1 90 ? 10.935 -2.816 -17.681 1.00 98.50 90 ASP A C 1
ATOM 713 O O . ASP A 1 90 ? 9.987 -3.115 -16.951 1.00 98.50 90 ASP A O 1
ATOM 717 N N . LYS A 1 91 ? 12.205 -2.996 -17.288 1.00 98.50 91 LYS A N 1
ATOM 718 C CA . LYS A 1 91 ? 12.586 -3.520 -15.963 1.00 98.50 91 LYS A CA 1
ATOM 719 C C . LYS A 1 91 ? 12.143 -2.609 -14.820 1.00 98.50 91 LYS A C 1
ATOM 721 O O . LYS A 1 91 ? 11.655 -3.092 -13.798 1.00 98.50 91 LYS A O 1
ATOM 726 N N . THR A 1 92 ? 12.349 -1.304 -14.971 1.00 98.50 92 THR A N 1
ATOM 727 C CA . THR A 1 92 ? 11.978 -0.321 -13.946 1.00 98.50 92 THR A CA 1
ATOM 728 C C . THR A 1 92 ? 10.464 -0.243 -13.805 1.00 98.50 92 THR A C 1
ATOM 730 O O . THR A 1 92 ? 9.955 -0.267 -12.687 1.00 98.50 92 THR A O 1
ATOM 733 N N . ASP A 1 93 ? 9.736 -0.232 -14.919 1.00 98.56 93 ASP A N 1
ATOM 734 C CA . ASP A 1 93 ? 8.278 -0.193 -14.933 1.00 98.56 93 ASP A CA 1
ATOM 735 C C . ASP A 1 93 ? 7.685 -1.439 -14.256 1.00 98.56 93 ASP A C 1
ATOM 737 O O . ASP A 1 93 ? 6.733 -1.324 -13.485 1.00 98.56 93 ASP A O 1
ATOM 741 N N . GLU A 1 94 ? 8.271 -2.622 -14.468 1.00 98.56 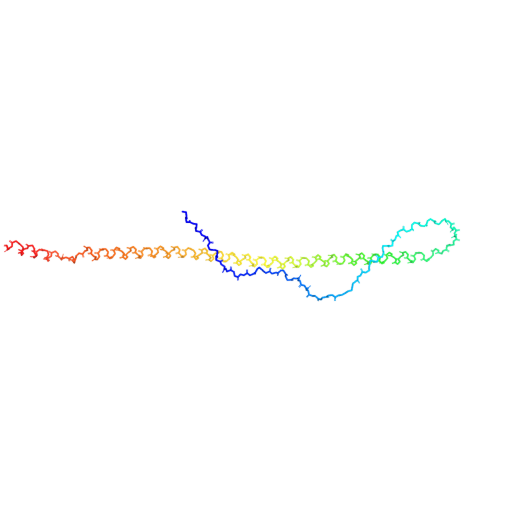94 GLU A N 1
ATOM 742 C CA . GLU A 1 94 ? 7.845 -3.847 -13.781 1.00 98.56 94 GLU A CA 1
ATOM 743 C C . GLU A 1 94 ? 8.112 -3.796 -12.271 1.00 98.56 94 GLU A C 1
ATOM 745 O O . GLU A 1 94 ? 7.232 -4.116 -11.469 1.00 98.56 94 GLU A O 1
ATOM 750 N N . MET A 1 95 ? 9.288 -3.314 -11.858 1.00 98.56 95 MET A N 1
ATOM 751 C CA . MET A 1 95 ? 9.601 -3.113 -10.440 1.00 98.56 95 MET A CA 1
ATOM 752 C C . MET A 1 95 ? 8.621 -2.131 -9.779 1.00 98.56 95 MET A C 1
ATOM 754 O O . MET A 1 95 ? 8.154 -2.370 -8.662 1.00 98.56 95 MET A O 1
ATOM 758 N N . LEU A 1 96 ? 8.298 -1.030 -10.462 1.00 98.69 96 LEU A N 1
ATOM 759 C CA . LEU A 1 96 ? 7.366 -0.021 -9.963 1.00 98.69 96 LEU A CA 1
ATOM 760 C C . LEU A 1 96 ? 5.945 -0.576 -9.850 1.00 98.69 96 LEU A C 1
ATOM 762 O O . LEU A 1 96 ? 5.299 -0.346 -8.827 1.00 98.69 96 LEU A O 1
ATOM 766 N N . ARG A 1 97 ? 5.482 -1.359 -10.834 1.00 98.62 97 ARG A N 1
ATOM 767 C CA . ARG A 1 97 ? 4.194 -2.066 -10.757 1.00 98.62 97 ARG A CA 1
ATOM 768 C C . ARG A 1 97 ? 4.139 -3.004 -9.556 1.00 98.62 97 ARG A C 1
ATOM 770 O O . ARG A 1 97 ? 3.209 -2.907 -8.758 1.00 98.62 97 ARG A O 1
ATOM 777 N N . GLY A 1 98 ? 5.154 -3.853 -9.381 1.00 98.44 98 GLY A N 1
ATOM 778 C CA . GLY A 1 98 ? 5.233 -4.770 -8.241 1.00 98.44 98 GLY A CA 1
ATOM 779 C C . GLY A 1 98 ? 5.204 -4.036 -6.897 1.00 98.44 98 GLY A C 1
ATOM 780 O O . GLY A 1 98 ? 4.485 -4.433 -5.980 1.00 98.44 98 GLY A O 1
ATOM 781 N N . ARG A 1 99 ? 5.921 -2.910 -6.791 1.00 98.38 99 ARG A N 1
ATOM 782 C CA . ARG A 1 99 ? 5.911 -2.075 -5.583 1.00 98.38 99 ARG A CA 1
ATOM 783 C C . ARG A 1 99 ? 4.553 -1.416 -5.338 1.00 98.38 99 ARG A C 1
ATOM 785 O O . ARG A 1 99 ? 4.136 -1.351 -4.185 1.00 98.38 99 ARG A O 1
ATOM 792 N N . SER A 1 100 ? 3.874 -0.946 -6.384 1.00 98.56 100 SER A N 1
ATOM 793 C CA . SER A 1 100 ? 2.531 -0.361 -6.271 1.00 98.56 100 SER A CA 1
ATOM 794 C C . SER A 1 100 ? 1.544 -1.373 -5.698 1.00 98.56 100 SER A C 1
ATOM 796 O O . SER A 1 100 ? 0.902 -1.091 -4.693 1.00 98.56 100 SER A O 1
ATOM 798 N N . LEU A 1 101 ? 1.508 -2.586 -6.258 1.00 98.50 101 LEU A N 1
ATOM 799 C CA . LEU A 1 101 ? 0.614 -3.651 -5.792 1.00 98.50 101 LEU A CA 1
ATOM 800 C C . LEU A 1 101 ? 0.875 -4.034 -4.330 1.00 98.50 101 LEU A C 1
ATOM 802 O O . LEU A 1 101 ? -0.063 -4.259 -3.564 1.00 98.50 101 LEU A O 1
ATOM 806 N N . LEU A 1 102 ? 2.147 -4.079 -3.921 1.00 98.44 102 LEU A N 1
ATOM 807 C CA . LEU A 1 102 ? 2.510 -4.323 -2.527 1.00 98.44 102 LEU A CA 1
ATOM 808 C C . LEU A 1 102 ? 1.982 -3.217 -1.604 1.00 98.44 102 LEU A C 1
ATOM 810 O O . LEU A 1 102 ? 1.416 -3.520 -0.554 1.00 98.44 102 LEU A O 1
ATOM 814 N N . LEU A 1 103 ? 2.159 -1.949 -1.986 1.00 98.62 103 LEU A N 1
ATOM 815 C CA . LEU A 1 103 ? 1.681 -0.811 -1.199 1.00 98.62 103 LEU A CA 1
ATOM 816 C C . LEU A 1 103 ? 0.154 -0.799 -1.093 1.00 98.62 103 LEU A C 1
ATOM 818 O O . LEU A 1 103 ? -0.367 -0.562 -0.006 1.00 9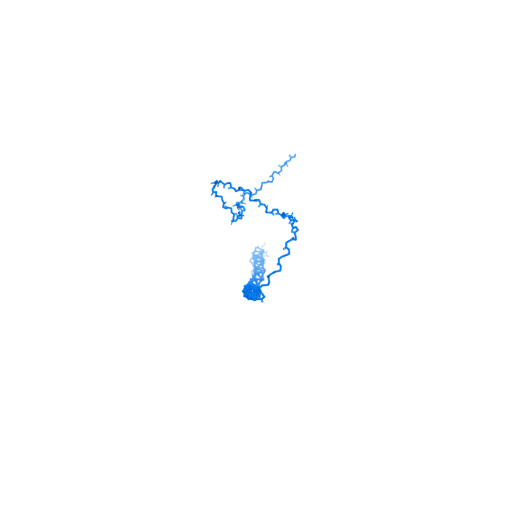8.62 103 LEU A O 1
ATOM 822 N N . ASP A 1 104 ? -0.554 -1.121 -2.174 1.00 98.56 104 ASP A N 1
ATOM 823 C CA . ASP A 1 104 ? -2.016 -1.215 -2.177 1.00 98.56 104 ASP A CA 1
ATOM 824 C C . ASP A 1 104 ? -2.505 -2.324 -1.233 1.00 98.56 104 ASP A C 1
ATOM 826 O O . ASP A 1 104 ? -3.428 -2.118 -0.439 1.00 98.56 104 ASP A O 1
ATOM 830 N N . SER A 1 105 ? -1.840 -3.485 -1.246 1.00 98.38 105 SER A N 1
ATOM 831 C CA . SER A 1 105 ? -2.139 -4.581 -0.319 1.00 98.38 105 SER A CA 1
ATOM 832 C C . SER A 1 105 ? -1.890 -4.186 1.138 1.00 98.38 105 SER A C 1
ATOM 834 O O . SER A 1 105 ? -2.723 -4.465 2.001 1.00 98.38 105 SER A O 1
ATOM 836 N N . GLN A 1 106 ? -0.768 -3.520 1.424 1.00 98.50 106 GLN A N 1
ATOM 837 C CA . GLN A 1 106 ? -0.445 -3.051 2.775 1.00 98.50 106 GLN A CA 1
ATOM 838 C C . GLN A 1 106 ? -1.427 -1.980 3.254 1.00 98.50 106 GLN A C 1
ATOM 840 O O . GLN A 1 106 ? -1.839 -1.995 4.412 1.00 98.50 106 GLN A O 1
ATOM 845 N N . MET A 1 107 ? -1.836 -1.065 2.373 1.00 98.50 107 MET A N 1
ATOM 846 C CA . MET A 1 107 ? -2.833 -0.045 2.690 1.00 98.50 107 MET A CA 1
ATOM 847 C C . MET A 1 107 ? -4.172 -0.684 3.059 1.00 98.50 107 MET A C 1
ATOM 849 O O . MET A 1 107 ? -4.781 -0.306 4.059 1.00 98.50 107 MET A O 1
ATOM 853 N N . LYS A 1 108 ? -4.607 -1.690 2.295 1.00 98.50 108 LYS A N 1
ATOM 854 C CA . LYS A 1 108 ? -5.826 -2.439 2.605 1.00 98.50 108 LYS A CA 1
ATOM 855 C C . LYS A 1 108 ? -5.741 -3.114 3.976 1.00 98.50 108 LYS A C 1
ATOM 857 O O . LYS A 1 108 ? -6.643 -2.945 4.789 1.00 98.50 108 LYS A O 1
ATOM 862 N N . GLU A 1 109 ? -4.638 -3.803 4.266 1.00 98.44 109 GLU A N 1
ATOM 863 C CA . GLU A 1 109 ? -4.424 -4.455 5.565 1.00 98.44 109 GLU A CA 1
ATOM 864 C C . GLU A 1 109 ? -4.438 -3.448 6.730 1.00 98.44 109 GLU A C 1
ATOM 866 O O . GLU A 1 109 ? -5.031 -3.706 7.779 1.00 98.44 109 GLU A O 1
ATOM 871 N N . LEU A 1 110 ? -3.821 -2.274 6.548 1.00 98.62 110 LEU A N 1
ATOM 872 C CA . LEU A 1 110 ? -3.850 -1.191 7.535 1.00 98.62 110 LEU A CA 1
ATOM 873 C C . LEU A 1 110 ? -5.279 -0.726 7.835 1.00 98.62 110 LEU A C 1
ATOM 875 O O . LEU A 1 110 ? -5.625 -0.542 9.005 1.00 98.62 110 LEU A O 1
ATOM 879 N N . VAL A 1 111 ? -6.096 -0.545 6.796 1.00 98.62 111 VAL A N 1
ATOM 880 C CA . VAL A 1 111 ? -7.501 -0.140 6.932 1.00 98.62 111 VAL A CA 1
ATOM 881 C C . VAL A 1 111 ? -8.303 -1.219 7.655 1.00 98.62 111 VAL A C 1
ATOM 883 O O . VAL A 1 111 ? -8.976 -0.911 8.640 1.00 98.62 111 VAL A O 1
ATOM 886 N N . ASP A 1 112 ? -8.179 -2.477 7.233 1.00 98.50 112 ASP A N 1
ATOM 887 C CA . ASP A 1 112 ? -8.894 -3.608 7.832 1.00 98.50 112 ASP A CA 1
ATOM 888 C C . ASP A 1 112 ? -8.537 -3.763 9.320 1.00 98.50 112 ASP A C 1
ATOM 890 O O . ASP A 1 112 ? -9.416 -3.928 10.173 1.00 98.50 112 ASP A O 1
ATOM 894 N N . ARG A 1 113 ? -7.252 -3.603 9.669 1.00 98.56 113 ARG A N 1
ATOM 895 C CA . ARG A 1 113 ? -6.799 -3.606 11.066 1.00 98.56 113 ARG A CA 1
ATOM 896 C C . ARG A 1 113 ? -7.400 -2.453 11.869 1.00 98.56 113 ARG A C 1
ATOM 898 O O . ARG A 1 113 ? -7.771 -2.655 13.022 1.00 98.56 113 ARG A O 1
ATOM 905 N N . GLY A 1 114 ? -7.511 -1.262 11.281 1.00 98.62 114 GLY A N 1
ATOM 906 C CA . GLY A 1 114 ? -8.138 -0.106 11.927 1.00 98.62 114 GLY A CA 1
ATOM 907 C C . GLY A 1 114 ? -9.626 -0.324 12.216 1.00 98.62 114 GLY A C 1
ATOM 908 O O . GLY A 1 114 ? -10.104 0.010 13.301 1.00 98.62 114 GLY A O 1
ATOM 909 N N . VAL A 1 115 ? -10.353 -0.944 11.282 1.00 98.62 115 VAL A N 1
ATOM 910 C CA . VAL A 1 115 ? -11.762 -1.322 11.482 1.00 98.62 115 VAL A CA 1
ATOM 911 C C . VAL A 1 115 ? -11.893 -2.330 12.624 1.00 98.62 115 VAL A C 1
ATOM 913 O O . VAL A 1 115 ? -12.708 -2.129 13.528 1.00 98.62 115 VAL A O 1
ATOM 916 N N . LEU A 1 116 ? -11.054 -3.370 12.628 1.00 98.56 116 LEU A N 1
ATOM 917 C CA . LEU A 1 116 ? -11.050 -4.379 13.686 1.00 98.56 116 LEU A CA 1
ATOM 918 C C . LEU A 1 116 ? -10.720 -3.770 15.056 1.00 98.56 116 LEU A C 1
ATOM 920 O O . LEU A 1 116 ? -11.397 -4.065 16.039 1.00 98.56 116 LEU A O 1
ATOM 924 N N . GLN A 1 117 ? -9.724 -2.883 15.123 1.00 98.69 117 GLN A N 1
ATOM 925 C CA . GLN A 1 117 ? -9.360 -2.183 16.353 1.00 98.69 117 GLN A CA 1
ATOM 926 C C . GLN A 1 117 ? -10.543 -1.384 16.910 1.00 98.69 117 GLN A C 1
ATOM 928 O O . GLN A 1 117 ? -10.867 -1.519 18.087 1.00 98.69 117 GLN A O 1
ATOM 933 N N . LYS A 1 118 ? -11.237 -0.616 16.064 1.00 98.69 118 LYS A N 1
ATOM 934 C CA . LYS A 1 118 ? -12.412 0.159 16.483 1.00 98.69 118 LYS A CA 1
ATOM 935 C C . LYS A 1 118 ? -13.524 -0.737 17.032 1.00 98.69 118 LYS A C 1
ATOM 937 O O . LYS A 1 118 ? -14.178 -0.384 18.009 1.00 98.69 118 LYS A O 1
ATOM 942 N N . GLN A 1 119 ? -13.740 -1.902 16.423 1.00 98.62 119 GLN A N 1
ATOM 943 C CA . GLN A 1 119 ? -14.734 -2.860 16.904 1.00 98.62 119 GLN A CA 1
ATOM 944 C C . GLN A 1 119 ? -14.357 -3.436 18.275 1.00 98.62 119 GLN A C 1
ATOM 946 O O . GLN A 1 119 ? -15.214 -3.553 19.151 1.00 98.62 119 GLN A O 1
ATOM 951 N N . LEU A 1 120 ? -13.075 -3.742 18.484 1.00 98.62 120 LEU A N 1
ATOM 952 C CA . LEU A 1 120 ? -12.570 -4.208 19.774 1.00 98.62 120 LEU A CA 1
ATOM 953 C C . LEU A 1 120 ? -12.653 -3.122 20.854 1.00 98.62 120 LEU A C 1
ATOM 955 O O . LEU A 1 120 ? -13.046 -3.423 21.977 1.00 98.62 120 LEU A O 1
ATOM 959 N N . GLU A 1 121 ? -12.350 -1.865 20.525 1.00 98.56 121 GLU A N 1
ATOM 960 C CA . GLU A 1 121 ? -12.496 -0.728 21.446 1.00 98.56 121 GLU A CA 1
ATOM 961 C C . GLU A 1 121 ? -13.947 -0.574 21.928 1.00 98.56 121 GLU A C 1
ATOM 963 O O . GLU A 1 121 ? -14.188 -0.396 23.124 1.00 98.56 121 GLU A O 1
ATOM 968 N N . ILE A 1 122 ? -14.919 -0.721 21.020 1.00 98.56 122 ILE A N 1
ATOM 969 C CA . ILE A 1 122 ? -16.348 -0.696 21.362 1.00 98.56 122 ILE A CA 1
ATOM 970 C C . ILE A 1 122 ? -16.714 -1.857 22.294 1.00 98.56 122 ILE A C 1
ATOM 972 O O . ILE A 1 122 ? -17.431 -1.644 23.273 1.00 98.56 122 ILE A O 1
ATOM 976 N N . GLU A 1 123 ? -16.236 -3.077 22.028 1.00 98.50 123 GLU A N 1
ATOM 977 C CA . GLU A 1 123 ? -16.554 -4.226 22.884 1.00 98.50 123 GLU A CA 1
ATOM 978 C C . GLU A 1 123 ? -15.934 -4.079 24.281 1.00 98.50 123 GLU A C 1
ATOM 980 O O . GLU A 1 123 ? -16.586 -4.381 25.280 1.00 98.50 123 GLU A O 1
ATOM 985 N N . VAL A 1 124 ? -14.712 -3.544 24.378 1.00 98.69 124 VAL A N 1
ATOM 986 C CA . VAL A 1 124 ? -14.067 -3.249 25.667 1.00 98.69 124 VAL A CA 1
ATOM 987 C C . VAL A 1 124 ? -14.893 -2.246 26.475 1.00 98.69 124 VAL A C 1
ATOM 989 O O . VAL A 1 124 ? -15.188 -2.508 27.644 1.00 98.69 124 VAL A O 1
ATOM 992 N N . ASP A 1 125 ? -15.316 -1.134 25.867 1.00 98.56 125 ASP A N 1
ATOM 993 C CA . ASP A 1 125 ? -16.156 -0.127 26.531 1.00 98.56 125 ASP A CA 1
ATOM 994 C C . ASP A 1 125 ? -17.516 -0.707 26.961 1.00 98.56 125 ASP A C 1
ATOM 996 O O . ASP A 1 125 ? -17.979 -0.501 28.088 1.00 98.56 125 ASP A O 1
ATOM 1000 N N . ARG A 1 126 ? -18.138 -1.519 26.097 1.00 98.44 126 ARG A N 1
ATOM 1001 C CA . ARG A 1 126 ? -19.398 -2.213 26.386 1.00 98.44 126 ARG A CA 1
ATOM 1002 C C . ARG A 1 126 ? -19.272 -3.159 27.581 1.00 98.44 126 ARG A C 1
ATOM 1004 O O . ARG A 1 126 ? -20.122 -3.132 28.474 1.00 98.44 126 ARG A O 1
ATOM 1011 N N . LEU A 1 127 ? -18.225 -3.981 27.616 1.00 98.44 127 LEU A N 1
ATOM 1012 C CA . LEU A 1 127 ? -17.964 -4.915 28.713 1.00 98.44 127 LEU A CA 1
ATOM 1013 C C . LEU A 1 127 ? -17.666 -4.182 30.020 1.00 98.44 127 LEU A C 1
ATOM 1015 O O . LEU A 1 127 ? -18.159 -4.583 31.077 1.00 98.44 127 LEU A O 1
ATOM 1019 N N . PHE A 1 128 ? -16.903 -3.092 29.953 1.00 98.38 128 PHE A N 1
ATOM 1020 C CA . PHE A 1 128 ? -16.634 -2.248 31.108 1.00 98.38 128 PHE A CA 1
ATOM 1021 C C . PHE A 1 128 ? -17.931 -1.663 31.682 1.00 98.38 128 PHE A C 1
ATOM 1023 O O . PHE A 1 128 ? -18.217 -1.851 32.865 1.00 98.38 128 PHE A O 1
ATOM 1030 N N . ARG A 1 129 ? -18.784 -1.060 30.845 1.00 97.94 129 ARG A N 1
ATOM 1031 C CA . ARG A 1 129 ? -20.099 -0.547 31.271 1.00 97.94 129 ARG A CA 1
ATOM 1032 C C . ARG A 1 129 ? -20.992 -1.633 31.860 1.00 97.94 129 ARG A C 1
ATOM 1034 O O . ARG A 1 129 ? -21.617 -1.410 32.894 1.00 97.94 129 ARG A O 1
ATOM 1041 N N . LEU A 1 130 ? -21.025 -2.821 31.256 1.00 97.12 130 LEU A N 1
ATOM 1042 C CA . LEU A 1 130 ? -21.793 -3.949 31.784 1.00 97.12 130 LEU A CA 1
ATOM 1043 C C . LEU A 1 130 ? -21.296 -4.379 33.172 1.00 97.12 130 LEU A C 1
ATOM 1045 O O . LEU A 1 130 ? -22.103 -4.666 34.060 1.00 97.12 130 LEU A O 1
ATOM 1049 N N . LYS A 1 131 ? -19.975 -4.401 33.377 1.00 96.38 131 LYS A N 1
ATOM 1050 C CA . LYS A 1 131 ? -19.358 -4.702 34.672 1.00 96.38 131 LYS A CA 1
ATOM 1051 C C . LYS A 1 131 ? -19.740 -3.665 35.728 1.00 96.38 131 LYS A C 1
ATOM 1053 O O . LYS A 1 131 ? -20.123 -4.060 36.829 1.00 96.38 131 LYS A O 1
ATOM 1058 N N . GLU A 1 132 ? -19.675 -2.379 35.395 1.00 95.44 132 GLU A N 1
ATOM 1059 C CA . GLU A 1 132 ? -20.053 -1.286 36.300 1.00 95.44 132 GLU A CA 1
ATOM 1060 C C . GLU A 1 132 ? -21.533 -1.372 36.699 1.00 95.44 132 GLU A C 1
ATOM 1062 O O . GLU A 1 132 ? -21.859 -1.310 37.886 1.00 95.44 132 GLU A O 1
ATOM 1067 N N . ILE A 1 133 ? -22.429 -1.622 35.736 1.00 93.69 133 ILE A N 1
ATOM 1068 C CA . ILE A 1 133 ? -23.861 -1.825 36.005 1.00 93.69 133 ILE A CA 1
ATOM 1069 C C . ILE A 1 133 ? -24.065 -3.028 36.924 1.00 93.69 133 ILE A C 1
ATOM 1071 O O . ILE A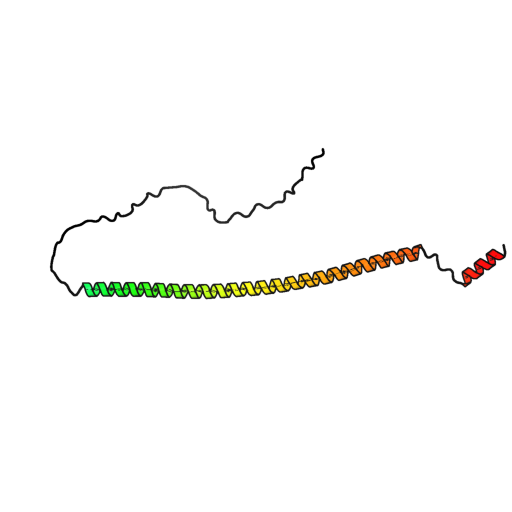 1 133 ? -24.748 -2.908 37.938 1.00 93.69 133 ILE A O 1
ATOM 1075 N N . LYS A 1 134 ? -23.449 -4.177 36.618 1.00 92.62 134 LYS A N 1
ATOM 1076 C CA . LYS A 1 134 ? -23.561 -5.380 37.454 1.00 92.62 134 LYS A CA 1
ATOM 1077 C C . LYS A 1 134 ? -23.095 -5.104 38.881 1.00 92.62 134 LYS A C 1
ATOM 1079 O O . LYS A 1 134 ? -23.777 -5.488 39.826 1.00 92.62 134 LYS A O 1
ATOM 1084 N N . LEU A 1 135 ? -21.961 -4.426 39.047 1.00 91.19 135 LEU A N 1
ATOM 1085 C CA . LEU A 1 135 ? -21.428 -4.084 40.362 1.00 91.19 135 LEU A CA 1
ATOM 1086 C C . LEU A 1 135 ? -22.365 -3.135 41.119 1.00 91.19 135 LEU A C 1
ATOM 1088 O O . LEU A 1 135 ? -22.602 -3.342 42.307 1.00 91.19 135 LEU A O 1
ATOM 1092 N N . SER A 1 136 ? -22.920 -2.135 40.435 1.00 88.75 136 SER A N 1
ATOM 1093 C CA . SER A 1 136 ? -23.891 -1.198 41.001 1.00 88.75 136 SER A CA 1
ATOM 1094 C C . SER A 1 136 ? -25.182 -1.905 41.423 1.00 88.75 136 SER A C 1
ATOM 1096 O O . SER A 1 136 ? -25.596 -1.787 42.578 1.00 88.75 136 SER A O 1
ATOM 1098 N N . CYS A 1 137 ? -25.780 -2.723 40.551 1.00 85.31 137 CYS A N 1
ATOM 1099 C CA . CYS A 1 137 ? -26.979 -3.502 40.860 1.00 85.31 137 CYS A CA 1
ATOM 1100 C C . CYS A 1 137 ? -26.734 -4.469 42.025 1.00 85.31 137 CYS A C 1
ATOM 1102 O O . CYS A 1 137 ? -27.496 -4.477 42.984 1.00 85.31 137 CYS A O 1
ATOM 1104 N N . CYS A 1 138 ? -25.645 -5.240 42.007 1.00 81.38 138 CYS A N 1
ATOM 1105 C CA . CYS A 1 138 ? -25.341 -6.179 43.088 1.00 81.38 138 CYS A CA 1
ATOM 1106 C C . CYS A 1 138 ? -25.057 -5.493 44.437 1.00 81.38 138 CYS A C 1
ATOM 1108 O O . CYS A 1 138 ? -25.296 -6.104 45.472 1.00 81.38 138 CYS A O 1
ATOM 1110 N N . LYS A 1 139 ? -24.546 -4.252 44.450 1.00 79.19 139 LYS A N 1
ATOM 1111 C CA . LYS A 1 139 ? -24.293 -3.492 45.689 1.00 79.19 139 LYS A CA 1
ATOM 1112 C C . LYS A 1 139 ? -25.528 -2.765 46.225 1.00 79.19 139 LYS A C 1
ATOM 1114 O O . LYS A 1 139 ? -25.662 -2.620 47.434 1.00 79.19 139 LYS A O 1
ATOM 1119 N N . SER A 1 140 ? -26.395 -2.274 45.341 1.00 70.56 140 SER A N 1
ATOM 1120 C CA . SER A 1 140 ? -27.587 -1.489 45.702 1.00 70.56 140 SER A CA 1
ATOM 1121 C C . SER A 1 140 ? -28.827 -2.345 45.957 1.00 70.56 140 SER A C 1
ATOM 1123 O O . SER A 1 140 ? -29.721 -1.927 46.693 1.00 70.56 140 SER A O 1
ATOM 1125 N N . MET A 1 141 ? -28.892 -3.549 45.384 1.00 64.12 141 MET A N 1
ATOM 1126 C CA . MET A 1 141 ? -29.986 -4.478 45.634 1.00 64.12 141 MET A CA 1
ATOM 1127 C C . MET A 1 141 ? -29.659 -5.327 46.862 1.00 64.12 141 MET A C 1
ATOM 1129 O O . MET A 1 141 ? -28.813 -6.218 46.823 1.00 64.12 141 MET A O 1
ATOM 1133 N N . SER A 1 142 ? -30.358 -5.069 47.967 1.00 62.56 142 SER A N 1
ATOM 1134 C CA . SER A 1 142 ? -30.446 -6.045 49.057 1.00 62.56 142 SER A CA 1
ATOM 1135 C C . SER A 1 142 ? -31.099 -7.331 48.528 1.00 62.56 142 SER A C 1
ATOM 1137 O O . SER A 1 142 ? -31.869 -7.255 47.563 1.00 62.56 142 SER A O 1
ATOM 1139 N N . PRO A 1 143 ? -30.817 -8.512 49.122 1.00 73.38 143 PRO A N 1
ATOM 1140 C CA . PRO A 1 143 ? -31.459 -9.756 48.715 1.00 73.38 143 PRO A CA 1
ATOM 1141 C C . PRO A 1 143 ? -32.965 -9.532 48.614 1.00 73.38 143 PRO A C 1
ATOM 1143 O O . PRO A 1 143 ? -33.595 -9.122 49.594 1.00 73.38 143 PRO A O 1
ATOM 1146 N N . ILE A 1 144 ? -33.527 -9.725 47.417 1.00 69.62 144 ILE A N 1
ATOM 1147 C CA . ILE A 1 144 ? -34.952 -9.510 47.183 1.00 69.62 144 ILE A CA 1
ATOM 1148 C C . ILE A 1 144 ? -35.685 -10.509 48.074 1.00 69.62 144 ILE A C 1
ATOM 1150 O O . ILE A 1 144 ? -35.718 -11.706 47.788 1.00 69.62 144 ILE A O 1
ATOM 1154 N N . ARG A 1 145 ? -36.239 -10.026 49.193 1.00 71.44 145 ARG A N 1
ATOM 1155 C CA . ARG A 1 145 ? -37.103 -10.846 50.041 1.00 71.44 145 ARG A CA 1
ATOM 1156 C C . ARG A 1 145 ? -38.321 -11.231 49.225 1.00 71.44 145 ARG A C 1
ATOM 1158 O O . ARG A 1 145 ? -38.941 -10.373 48.591 1.00 71.44 145 ARG A O 1
ATOM 1165 N N . SER A 1 146 ? -38.677 -12.509 49.259 1.00 80.81 146 SER A N 1
ATOM 1166 C CA . SER A 1 146 ? -39.907 -12.958 48.616 1.00 80.81 146 SER A CA 1
ATOM 1167 C C . SER A 1 146 ? -41.113 -12.257 49.251 1.00 80.81 146 SER A C 1
ATOM 1169 O O . SER A 1 146 ? -41.076 -11.873 50.424 1.00 80.81 146 SER A O 1
ATOM 1171 N N . LEU A 1 147 ? -42.206 -12.111 48.495 1.00 75.50 147 LEU A N 1
ATOM 1172 C CA . LEU A 1 147 ? -43.472 -11.565 49.008 1.00 75.50 147 LEU A CA 1
ATOM 1173 C C . LEU A 1 147 ? -43.886 -12.236 50.329 1.00 75.50 147 LEU A C 1
ATOM 1175 O O . LEU A 1 147 ? -44.255 -11.545 51.273 1.00 75.50 147 LEU A O 1
ATOM 1179 N N . ARG A 1 148 ? -43.701 -13.560 50.434 1.00 76.75 148 ARG A N 1
ATOM 1180 C CA . ARG A 1 148 ? -43.995 -14.344 51.643 1.00 76.75 148 ARG A CA 1
ATOM 1181 C C . ARG A 1 148 ? -43.116 -13.955 52.840 1.00 76.75 148 ARG A C 1
ATOM 1183 O O . ARG A 1 148 ? -43.625 -13.838 53.948 1.00 76.75 148 ARG A O 1
ATOM 1190 N N . GLN A 1 149 ? -41.818 -13.721 52.633 1.00 83.19 149 GLN A N 1
ATOM 1191 C CA . GLN A 1 149 ? -40.922 -13.240 53.697 1.00 83.19 149 GLN A CA 1
ATOM 1192 C C . GLN A 1 149 ? -41.290 -11.826 54.157 1.00 83.19 149 GLN A C 1
ATOM 1194 O O . GLN A 1 149 ? -41.193 -11.519 55.343 1.00 83.19 149 GLN A O 1
ATOM 1199 N N . LYS A 1 150 ? -41.720 -10.967 53.225 1.00 79.50 150 LYS A N 1
ATOM 1200 C CA . LYS A 1 150 ? -42.195 -9.614 53.538 1.00 79.50 150 LYS A CA 1
ATOM 1201 C C . LYS A 1 150 ? -43.481 -9.650 54.368 1.00 79.50 150 LYS A C 1
ATOM 1203 O O . LYS A 1 150 ? -43.562 -8.941 55.362 1.00 79.50 150 LYS A O 1
ATOM 1208 N N . GLU A 1 151 ? -44.427 -10.511 53.997 1.00 81.62 151 GLU A N 1
ATOM 1209 C CA . GLU A 1 151 ? -45.713 -10.669 54.685 1.00 81.62 151 GLU A CA 1
ATOM 1210 C C . GLU A 1 151 ? -45.557 -11.230 56.112 1.00 81.62 151 GLU A C 1
ATOM 1212 O O . GLU A 1 151 ? -46.218 -10.773 57.044 1.00 81.62 151 GLU A O 1
ATOM 1217 N N . GLN A 1 152 ? -44.655 -12.197 56.317 1.00 82.12 152 GLN A N 1
ATOM 1218 C CA . GLN A 1 152 ? -44.367 -12.732 57.654 1.00 82.12 152 GLN A CA 1
ATOM 1219 C C . GLN A 1 152 ? -43.671 -11.700 58.549 1.00 82.12 152 GLN A C 1
ATOM 1221 O O . GLN A 1 152 ? -44.057 -11.536 59.701 1.00 82.12 152 GLN A O 1
ATOM 1226 N N . ALA A 1 153 ? -42.696 -10.957 58.016 1.00 79.12 153 ALA A N 1
ATOM 1227 C CA . ALA A 1 153 ? -42.019 -9.903 58.770 1.00 79.12 153 ALA A CA 1
ATOM 1228 C C . ALA A 1 153 ? -42.971 -8.763 59.175 1.00 79.12 153 ALA A C 1
ATOM 1230 O O . ALA A 1 153 ? -42.838 -8.235 60.276 1.00 79.12 153 ALA A O 1
ATOM 1231 N N . SER A 1 154 ? -43.945 -8.408 58.325 1.00 76.25 154 SER A N 1
ATOM 1232 C CA . SER A 1 154 ? -44.959 -7.406 58.677 1.00 76.25 154 SER A CA 1
ATOM 1233 C C . SER A 1 154 ? -45.903 -7.880 59.780 1.00 76.25 154 SER A C 1
ATOM 1235 O O . SER A 1 154 ? -46.223 -7.087 60.654 1.00 76.25 154 SER A O 1
ATOM 1237 N N . LYS A 1 155 ? -46.303 -9.161 59.783 1.00 78.62 155 LYS A N 1
ATOM 1238 C CA . LYS A 1 155 ? -47.169 -9.725 60.836 1.00 78.62 155 LYS A CA 1
ATOM 1239 C C . LYS A 1 155 ? -46.472 -9.727 62.199 1.00 78.62 155 LYS A C 1
ATOM 1241 O O . LYS A 1 155 ? -47.056 -9.296 63.184 1.00 78.62 155 LYS A O 1
ATOM 1246 N N . ILE A 1 156 ? -45.191 -10.102 62.223 1.00 75.69 156 ILE A N 1
ATOM 1247 C CA . ILE A 1 156 ? -44.367 -10.107 63.442 1.00 75.69 156 ILE A CA 1
ATOM 1248 C C . ILE A 1 156 ? -44.175 -8.684 64.007 1.00 75.69 156 ILE A C 1
ATOM 1250 O O . ILE A 1 156 ? -44.126 -8.518 65.218 1.00 75.69 156 ILE A O 1
ATOM 1254 N N . GLN A 1 157 ? -44.096 -7.650 63.159 1.00 69.00 157 GLN A N 1
ATOM 1255 C CA . GLN A 1 157 ? -43.969 -6.254 63.611 1.00 69.00 157 GLN A CA 1
ATOM 1256 C C . GLN A 1 157 ? -45.269 -5.644 64.150 1.00 69.00 157 GLN A C 1
ATOM 1258 O O . GLN A 1 157 ? -45.198 -4.705 64.932 1.00 69.00 157 GLN A O 1
ATOM 1263 N N . THR A 1 158 ? -46.439 -6.132 63.735 1.00 67.00 158 THR A N 1
ATOM 1264 C CA . THR A 1 158 ? -47.741 -5.667 64.250 1.00 67.00 158 THR A CA 1
ATOM 1265 C C . THR A 1 158 ? -48.178 -6.357 65.543 1.00 67.00 158 THR A C 1
ATOM 1267 O O . THR A 1 158 ? -49.124 -5.902 66.176 1.00 67.00 158 THR A O 1
ATOM 1270 N N . GLU A 1 159 ? -47.524 -7.458 65.916 1.00 56.34 159 GLU A N 1
ATOM 1271 C CA . GLU A 1 159 ? -47.835 -8.257 67.111 1.00 56.34 159 GLU A CA 1
ATOM 1272 C C . GLU A 1 159 ? -46.893 -7.970 68.303 1.00 56.34 159 GLU A C 1
ATOM 1274 O O . GLU A 1 159 ? -46.998 -8.632 69.335 1.00 56.34 159 GLU A O 1
ATOM 1279 N N . SER A 1 160 ? -45.983 -6.994 68.182 1.00 49.47 160 SER A N 1
ATOM 1280 C CA . SER A 1 160 ? -45.157 -6.446 69.280 1.00 49.47 160 SER A CA 1
ATOM 1281 C C . SER A 1 160 ? -45.586 -5.027 69.627 1.00 49.47 160 SER A C 1
ATOM 1283 O O . SER A 1 160 ? -45.481 -4.675 70.821 1.00 49.47 160 SER A O 1
#

pLDDT: mean 74.92, std 22.21, range [36.03, 98.69]

Secondary structure (DSSP, 8-state):
-------------PPPPPS------------PPPPPP---------------TTHHHHHHHHHHHHHHHHHHHHHHHHHHHHHHHHHHHHHHHHHHHHHHHHHHHHHHHHHHHHHHHHHHHHHHHHHHHHHHHHHHHHHH------HHHHHHHHHHHH--

Organism: Perilla frutescens var. hirtella (NCBI:txid608512)